Protein AF-A0A9X0WED9-F1 (afdb_monomer)

Radius of gyration: 16.11 Å; Cα contacts (8 Å, |Δi|>4): 206; chains: 1; bounding box: 39×39×36 Å

pLDDT: mean 79.07, std 16.94, range [33.12, 94.69]

Organism: NCBI:txid1064514

Mean predicted aligned error: 9.15 Å

Sequence (134 aa):
MIFSEAEAGPALADPNGDLLDGVPVVSPLAWNLSYRFPVHHISADFQPHAPDPEPTHLVVYRTRQERIAFLKINAVTQRLLVLLREQSHRSGRDLLNSIALELQHPRPAQLIEAGRSLLDDLRERQILLGTRRQ

InterPro domains:
  IPR054098 HvfC, C-terminal domain [PF22106] (27-123)

Nearest PDB structures (foldseek):
  1o7k-assembly1_C  TM=5.687E-01  e=4.831E+00  Homo sapiens
  3f4l-assembly3_D  TM=2.900E-01  e=1.216E+00  Escherichia coli K-12
  2czo-assembly1_A  TM=4.594E-01  e=4.550E+00  Saccharomyces cerevisiae
  7xbk-assembly1_H  TM=2.724E-01  e=4.550E+00  Homo sapiens

Secondary structure (DSSP, 8-state):
----TTS--GGGEETTS-TTTS-EEE-TT-EEEEESS-GGG-BTTB---S--SSPEEEEEEE-TTS-EEEEEE-HHHHHHHHHHHHTTTS-HHHHHHHHHHHTT-S-HHHHHHHHHHHHHHHHHTTSEEEEE--

Structure (mmCIF, N/CA/C/O backbone):
data_AF-A0A9X0WED9-F1
#
_entry.id   AF-A0A9X0WED9-F1
#
loop_
_atom_site.group_PDB
_atom_site.id
_atom_site.type_symbol
_atom_site.label_atom_id
_atom_site.label_alt_id
_atom_site.label_comp_id
_atom_site.label_asym_id
_atom_site.label_entity_id
_atom_site.label_seq_id
_atom_site.pdbx_PDB_ins_code
_atom_site.Cartn_x
_atom_site.Cartn_y
_atom_site.Cartn_z
_atom_site.occupancy
_atom_site.B_iso_or_equiv
_atom_site.auth_seq_id
_atom_site.auth_comp_id
_atom_site.auth_asym_id
_atom_site.auth_atom_id
_atom_site.pdbx_PDB_model_num
ATOM 1 N N . MET A 1 1 ? 18.327 -9.291 15.848 1.00 38.50 1 MET A N 1
ATOM 2 C CA . MET A 1 1 ? 17.526 -8.086 15.550 1.00 38.50 1 MET A CA 1
ATOM 3 C C . MET A 1 1 ? 16.323 -8.146 16.479 1.00 38.50 1 MET A C 1
ATOM 5 O O . MET A 1 1 ? 15.462 -8.986 16.273 1.00 38.50 1 MET A O 1
ATOM 9 N N . ILE A 1 2 ? 16.386 -7.429 17.605 1.00 33.12 2 ILE A N 1
ATOM 10 C CA . ILE A 1 2 ? 15.373 -7.464 18.673 1.00 33.12 2 ILE A CA 1
ATOM 11 C C . ILE A 1 2 ? 14.151 -6.687 18.164 1.00 33.12 2 ILE A C 1
ATOM 13 O O . ILE A 1 2 ? 14.291 -5.536 17.757 1.00 33.12 2 ILE A O 1
ATOM 17 N N . PHE A 1 3 ? 12.989 -7.336 18.127 1.00 42.00 3 PHE A N 1
ATOM 18 C CA . PHE A 1 3 ? 11.722 -6.727 17.730 1.00 42.00 3 PHE A CA 1
ATOM 19 C C . PHE A 1 3 ? 11.199 -5.888 18.899 1.00 42.00 3 PHE A C 1
ATOM 21 O O . PHE A 1 3 ? 10.729 -6.435 19.892 1.00 42.00 3 PHE A O 1
ATOM 28 N N . SER A 1 4 ? 11.307 -4.564 18.808 1.00 35.97 4 SER A N 1
ATOM 29 C CA . SER A 1 4 ? 10.592 -3.672 19.721 1.00 35.97 4 SER A CA 1
ATOM 30 C C . SER A 1 4 ? 9.120 -3.642 19.311 1.00 35.97 4 SER A C 1
ATOM 32 O O . SER A 1 4 ? 8.760 -3.069 18.289 1.00 35.97 4 SER A O 1
ATOM 34 N N . GLU A 1 5 ? 8.278 -4.276 20.121 1.00 43.12 5 GLU A N 1
ATOM 35 C CA . GLU A 1 5 ? 6.826 -4.473 19.963 1.00 43.12 5 GLU A CA 1
ATOM 36 C C . GLU A 1 5 ? 5.988 -3.177 20.111 1.00 43.12 5 GLU A C 1
ATOM 38 O O . GLU A 1 5 ? 4.770 -3.225 20.248 1.00 43.12 5 GLU A O 1
ATOM 43 N N . ALA A 1 6 ? 6.623 -2.000 20.099 1.00 43.16 6 ALA A N 1
ATOM 44 C CA . ALA A 1 6 ? 6.006 -0.737 20.515 1.00 43.16 6 ALA A CA 1
ATOM 45 C C . ALA A 1 6 ? 5.436 0.137 19.379 1.00 43.16 6 ALA A C 1
ATOM 47 O O . ALA A 1 6 ? 4.828 1.165 19.659 1.00 43.16 6 ALA A O 1
ATOM 48 N N . GLU A 1 7 ? 5.575 -0.238 18.108 1.00 50.97 7 GLU A N 1
ATOM 49 C CA . GLU A 1 7 ? 5.164 0.619 16.986 1.00 50.97 7 GLU A CA 1
ATOM 50 C C . GLU A 1 7 ? 3.979 -0.011 16.230 1.00 50.97 7 GLU A C 1
ATOM 52 O O . GLU A 1 7 ? 4.144 -0.914 15.414 1.00 50.97 7 GLU A O 1
ATOM 57 N N . ALA A 1 8 ? 2.769 0.470 16.542 1.00 53.66 8 ALA A N 1
ATOM 58 C CA . ALA A 1 8 ? 1.505 0.225 15.833 1.00 53.66 8 ALA A CA 1
ATOM 59 C C . ALA A 1 8 ? 1.077 -1.252 15.650 1.00 53.66 8 ALA A C 1
ATOM 61 O O . ALA A 1 8 ? 1.086 -1.812 14.554 1.00 53.66 8 ALA A O 1
ATOM 62 N N . GLY A 1 9 ? 0.604 -1.876 16.732 1.00 56.94 9 GLY A N 1
ATOM 63 C CA . GLY A 1 9 ? -0.124 -3.148 16.663 1.00 56.94 9 GLY A CA 1
ATOM 64 C C . GLY A 1 9 ? -1.594 -2.994 16.217 1.00 56.94 9 GLY A C 1
ATOM 65 O O . GLY A 1 9 ? -2.138 -1.886 16.243 1.00 56.94 9 GLY A O 1
ATOM 66 N N . PRO A 1 10 ? -2.290 -4.103 15.886 1.00 60.84 10 PRO A N 1
ATOM 67 C CA . PRO A 1 10 ? -3.704 -4.097 15.481 1.00 60.84 10 PRO A CA 1
ATOM 68 C C . PRO A 1 10 ? -4.652 -3.441 16.498 1.00 60.84 10 PRO A C 1
ATOM 70 O O . PRO A 1 10 ? -5.731 -2.990 16.134 1.00 60.84 10 PRO A O 1
ATOM 73 N N . ALA A 1 11 ? -4.246 -3.339 17.767 1.00 65.44 11 ALA A N 1
ATOM 74 C CA . ALA A 1 11 ? -5.012 -2.664 18.813 1.00 65.44 11 ALA A CA 1
ATOM 75 C C . ALA A 1 11 ? -5.154 -1.140 18.599 1.00 65.44 11 ALA A C 1
ATOM 77 O O . ALA A 1 11 ? -6.131 -0.549 19.063 1.00 65.44 11 ALA A O 1
ATOM 78 N N . LEU A 1 12 ? -4.215 -0.510 17.883 1.00 72.25 12 LEU A N 1
ATOM 79 C CA . LEU A 1 12 ? -4.171 0.943 17.657 1.00 72.25 12 LEU A CA 1
ATOM 80 C C . LEU A 1 12 ? -4.771 1.368 16.306 1.00 72.25 12 LEU A C 1
ATOM 82 O O . LEU A 1 12 ? -4.901 2.565 16.040 1.00 72.25 12 LEU A O 1
ATOM 86 N N . ALA A 1 13 ? -5.151 0.405 15.464 1.00 86.50 13 ALA A N 1
ATOM 87 C CA . ALA A 1 13 ? -5.770 0.654 14.170 1.00 86.50 13 ALA A CA 1
ATOM 88 C C . ALA A 1 13 ? -7.288 0.408 14.221 1.00 86.50 13 ALA A C 1
ATOM 90 O O . ALA A 1 13 ? -7.761 -0.581 14.780 1.00 86.50 13 ALA A O 1
ATOM 91 N N . ASP A 1 14 ? -8.059 1.311 13.623 1.00 91.38 14 ASP A N 1
ATOM 92 C CA . ASP A 1 14 ? -9.448 1.097 13.250 1.00 91.38 14 ASP A CA 1
ATOM 93 C C . ASP A 1 14 ? -9.498 0.415 11.874 1.00 91.38 14 ASP A C 1
ATOM 95 O O . ASP A 1 14 ? -9.225 1.074 10.865 1.00 91.38 14 ASP A O 1
ATOM 99 N N . PRO A 1 15 ? -9.854 -0.882 11.798 1.00 89.00 15 PRO A N 1
ATOM 100 C CA . PRO A 1 15 ? -9.887 -1.616 10.535 1.00 89.00 15 PRO A CA 1
ATOM 101 C C . PRO A 1 15 ? -10.915 -1.062 9.540 1.00 89.00 15 PRO A C 1
ATOM 103 O O . PRO A 1 15 ? -10.757 -1.250 8.330 1.00 89.00 15 PRO A O 1
ATOM 106 N N . ASN A 1 16 ? -11.940 -0.358 10.028 1.00 90.06 16 ASN A N 1
ATOM 107 C CA . ASN A 1 16 ? -13.025 0.183 9.211 1.00 90.06 16 ASN A CA 1
ATOM 108 C C . ASN A 1 16 ? -12.845 1.666 8.875 1.00 90.06 16 ASN A C 1
ATOM 110 O O . ASN A 1 16 ? -13.673 2.222 8.155 1.00 90.06 16 ASN A O 1
ATOM 114 N N . GLY A 1 17 ? -11.779 2.301 9.366 1.00 91.25 17 GLY A N 1
ATOM 115 C CA . GLY A 1 17 ? -11.515 3.704 9.088 1.00 91.25 17 GLY A CA 1
ATOM 116 C C . GLY A 1 17 ? -11.281 3.982 7.602 1.00 91.25 17 GLY A C 1
ATOM 117 O O . GLY A 1 17 ? -10.876 3.102 6.831 1.00 91.25 17 GLY A O 1
ATOM 118 N N . ASP A 1 18 ? -11.546 5.223 7.196 1.00 93.88 18 ASP A N 1
ATOM 119 C CA . ASP A 1 18 ? -11.344 5.668 5.819 1.00 93.88 18 ASP A CA 1
ATOM 120 C C . ASP A 1 18 ? -9.842 5.821 5.534 1.00 93.88 18 ASP A C 1
ATOM 122 O O . ASP A 1 18 ? -9.193 6.727 6.045 1.00 93.88 18 ASP A O 1
ATOM 126 N N . LEU A 1 19 ? -9.269 4.935 4.717 1.00 93.25 19 LEU A N 1
ATOM 127 C CA . LEU A 1 19 ? -7.836 4.946 4.400 1.00 93.25 19 LEU A CA 1
ATOM 128 C C . LEU A 1 19 ? -7.407 6.164 3.570 1.00 93.25 19 LEU A C 1
ATOM 130 O O . LEU A 1 19 ? -6.215 6.452 3.481 1.00 93.25 19 LEU A O 1
ATOM 134 N N . LEU A 1 20 ? -8.346 6.858 2.932 1.00 93.31 20 LEU A N 1
ATOM 135 C CA . LEU A 1 20 ? -8.048 8.047 2.153 1.00 93.31 20 LEU A CA 1
ATOM 136 C C . LEU A 1 20 ? -7.987 9.275 3.063 1.00 93.31 20 LEU A C 1
ATOM 138 O O . LEU A 1 20 ? -7.013 10.023 3.002 1.00 93.31 20 LEU A O 1
ATOM 142 N N . ASP A 1 21 ? -8.986 9.455 3.925 1.00 93.50 21 ASP A N 1
ATOM 143 C CA . ASP A 1 21 ? -9.115 10.664 4.754 1.00 93.50 21 ASP A CA 1
ATOM 144 C C . ASP A 1 21 ? -8.561 10.505 6.179 1.00 93.50 21 ASP A C 1
ATOM 146 O O . ASP A 1 21 ? -8.247 11.489 6.849 1.00 93.50 21 ASP A O 1
ATOM 150 N N . GLY A 1 22 ? -8.374 9.270 6.636 1.00 92.50 22 GLY A N 1
ATOM 151 C CA . GLY A 1 22 ? -7.673 8.926 7.867 1.00 92.50 22 GLY A CA 1
ATOM 152 C C . GLY A 1 22 ? -6.185 8.661 7.645 1.00 92.50 22 GLY A C 1
ATOM 153 O O . GLY A 1 22 ? -5.679 8.703 6.526 1.00 92.50 22 GLY A O 1
ATOM 154 N N . VAL A 1 23 ? -5.476 8.372 8.739 1.00 93.44 23 VAL A N 1
ATOM 155 C CA . VAL A 1 23 ? -4.032 8.081 8.753 1.00 93.44 23 VAL A CA 1
ATOM 156 C C . VAL A 1 23 ? -3.817 6.570 8.648 1.00 93.44 23 VAL A C 1
ATOM 158 O O . VAL A 1 23 ? -4.047 5.887 9.649 1.00 93.44 23 VAL A O 1
ATOM 161 N N . PRO A 1 24 ? -3.411 6.007 7.495 1.00 93.06 24 PRO A N 1
ATOM 162 C CA . PRO A 1 24 ? -3.341 4.559 7.335 1.00 93.06 24 PRO A CA 1
ATOM 163 C C . PRO A 1 24 ? -2.175 3.962 8.123 1.00 93.06 24 PRO A C 1
ATOM 165 O O . PRO A 1 24 ? -1.075 4.509 8.151 1.00 93.06 24 PRO A O 1
ATOM 168 N N . VAL A 1 25 ? -2.411 2.807 8.740 1.00 90.94 25 VAL A N 1
ATOM 169 C CA . VAL A 1 25 ? -1.423 2.091 9.553 1.00 90.94 25 VAL A CA 1
ATOM 170 C C . VAL A 1 25 ? -0.906 0.888 8.776 1.00 90.94 25 VAL A C 1
ATOM 172 O O . VAL A 1 25 ? -1.664 -0.029 8.450 1.00 90.94 25 VAL A O 1
ATOM 175 N N . VAL A 1 26 ? 0.397 0.882 8.488 1.00 90.31 26 VAL A N 1
ATOM 176 C CA . VAL A 1 26 ? 1.078 -0.263 7.870 1.00 90.31 26 VAL A CA 1
ATOM 177 C C . VAL A 1 26 ? 1.262 -1.358 8.910 1.00 90.31 26 VAL A C 1
ATOM 179 O O . VAL A 1 26 ? 1.678 -1.094 10.034 1.00 90.31 26 VAL A O 1
ATOM 182 N N . SER A 1 27 ? 0.969 -2.596 8.525 1.00 88.44 27 SER A N 1
ATOM 183 C CA . SER A 1 27 ? 1.198 -3.752 9.381 1.00 88.44 27 SER A CA 1
ATOM 184 C C . SER A 1 27 ? 2.688 -3.881 9.720 1.00 88.44 27 SER A C 1
ATOM 186 O O . SER A 1 27 ? 3.515 -3.878 8.805 1.00 88.44 27 SER A O 1
ATOM 188 N N . PRO A 1 28 ? 3.065 -4.082 10.996 1.00 83.94 28 PRO A N 1
ATOM 189 C CA . PRO A 1 28 ? 4.459 -4.340 11.367 1.00 83.94 28 PRO A CA 1
ATOM 190 C C . PRO A 1 28 ? 4.983 -5.659 10.770 1.00 83.94 28 PRO A C 1
ATOM 192 O O . PRO A 1 28 ? 6.190 -5.884 10.705 1.00 83.94 28 PRO A O 1
ATOM 195 N N . LEU A 1 29 ? 4.073 -6.521 10.298 1.00 82.81 29 LEU A N 1
ATOM 196 C CA . LEU A 1 29 ? 4.365 -7.778 9.610 1.00 82.81 29 LEU A CA 1
ATOM 197 C C . LEU A 1 29 ? 4.443 -7.628 8.081 1.00 82.81 29 LEU A C 1
ATOM 199 O O . LEU A 1 29 ? 4.559 -8.637 7.385 1.00 82.81 29 LEU A O 1
ATOM 203 N N . ALA A 1 30 ? 4.335 -6.407 7.549 1.00 84.75 30 ALA A N 1
ATOM 204 C CA . ALA A 1 30 ? 4.512 -6.115 6.133 1.00 84.75 30 ALA A CA 1
ATOM 205 C C . ALA A 1 30 ? 5.898 -5.502 5.883 1.00 84.75 30 ALA A C 1
ATOM 207 O O . ALA A 1 30 ? 6.190 -4.365 6.257 1.00 84.75 30 ALA A O 1
ATOM 208 N N . TRP A 1 31 ? 6.757 -6.254 5.202 1.00 81.88 31 TRP A N 1
ATOM 209 C CA . TRP A 1 31 ? 8.099 -5.831 4.826 1.00 81.88 31 TRP A CA 1
ATOM 210 C C . TRP A 1 31 ? 8.132 -5.399 3.363 1.00 81.88 31 TRP A C 1
ATOM 212 O O . TRP A 1 31 ? 7.917 -6.198 2.453 1.00 81.88 31 TRP A O 1
ATOM 222 N N . ASN A 1 32 ? 8.424 -4.118 3.144 1.00 81.69 32 ASN A N 1
ATOM 223 C CA . ASN A 1 32 ? 8.675 -3.558 1.821 1.00 81.69 32 ASN A CA 1
ATOM 224 C C . ASN A 1 32 ? 10.131 -3.840 1.422 1.00 81.69 32 ASN A C 1
ATOM 226 O O . ASN A 1 32 ? 11.059 -3.332 2.053 1.00 81.69 32 ASN A O 1
ATOM 230 N N . LEU A 1 33 ? 10.317 -4.658 0.391 1.00 75.19 33 LEU A N 1
ATOM 231 C CA . LEU A 1 33 ? 11.609 -5.070 -0.138 1.00 75.19 33 LEU A CA 1
ATOM 232 C C . LEU A 1 33 ? 11.768 -4.518 -1.554 1.00 75.19 33 LEU A C 1
ATOM 234 O O . LEU A 1 33 ? 10.906 -4.678 -2.415 1.00 75.19 33 LEU A O 1
ATOM 238 N N . SER A 1 34 ? 12.891 -3.859 -1.813 1.00 68.62 34 SER A N 1
ATOM 239 C CA . SER A 1 34 ? 13.229 -3.347 -3.140 1.00 68.62 34 SER A CA 1
ATOM 240 C C . SER A 1 34 ? 14.563 -3.936 -3.560 1.00 68.62 34 SER A C 1
ATOM 242 O O . SER A 1 34 ? 15.591 -3.648 -2.950 1.00 68.62 34 SER A O 1
ATOM 244 N N . TYR A 1 35 ? 14.538 -4.773 -4.593 1.00 60.94 35 TYR A N 1
ATOM 245 C CA . TYR A 1 35 ? 15.716 -5.449 -5.114 1.00 60.94 35 TYR A CA 1
ATOM 246 C C . TYR A 1 35 ? 16.062 -4.893 -6.492 1.00 60.94 35 TYR A C 1
ATOM 248 O O . TYR A 1 35 ? 15.223 -4.860 -7.386 1.00 60.94 35 TYR A O 1
ATOM 256 N N . ARG A 1 36 ? 17.317 -4.479 -6.678 1.00 53.28 36 ARG A N 1
ATOM 257 C CA . ARG A 1 36 ? 17.883 -4.142 -8.000 1.00 53.28 36 ARG A CA 1
ATOM 258 C C . ARG A 1 36 ? 18.520 -5.341 -8.707 1.00 53.28 36 ARG A C 1
ATOM 260 O O . ARG A 1 36 ? 18.995 -5.217 -9.826 1.00 53.28 36 ARG A O 1
ATOM 267 N N . PHE A 1 37 ? 18.540 -6.490 -8.042 1.00 48.09 37 PHE A N 1
ATOM 268 C CA . PHE A 1 37 ? 18.985 -7.759 -8.600 1.00 48.09 37 PHE A CA 1
ATOM 269 C C . PHE A 1 37 ? 17.767 -8.677 -8.725 1.00 48.09 37 PHE A C 1
ATOM 271 O O . PHE A 1 37 ? 16.931 -8.663 -7.812 1.00 48.09 37 PHE A O 1
ATOM 278 N N . PRO A 1 38 ? 17.643 -9.482 -9.793 1.00 50.88 38 PRO A N 1
ATOM 279 C CA . PRO A 1 38 ? 16.540 -10.421 -9.965 1.00 50.88 38 PRO A CA 1
ATOM 280 C C . PRO A 1 38 ? 16.694 -11.608 -9.003 1.00 50.88 38 PRO A C 1
ATOM 282 O O . PRO A 1 38 ? 16.931 -12.745 -9.396 1.00 50.88 38 PRO A O 1
ATOM 285 N N . VAL A 1 39 ? 16.548 -11.355 -7.699 1.00 49.91 39 VAL A N 1
ATOM 286 C CA . VAL A 1 39 ? 16.679 -12.365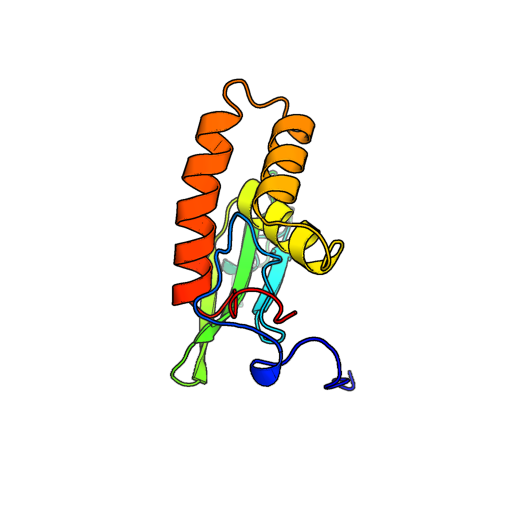 -6.637 1.00 49.91 39 VAL A CA 1
ATOM 287 C C . VAL A 1 39 ? 15.631 -13.477 -6.750 1.00 49.91 39 VAL A C 1
ATOM 289 O O . VAL A 1 39 ? 15.839 -14.573 -6.247 1.00 49.91 39 VAL A O 1
ATOM 292 N N . HIS A 1 40 ? 14.537 -13.218 -7.474 1.00 49.97 40 HIS A N 1
ATOM 293 C CA . HIS A 1 40 ? 13.499 -14.189 -7.827 1.00 49.97 40 HIS A CA 1
ATOM 294 C C . HIS A 1 40 ? 13.946 -15.212 -8.890 1.00 49.97 40 HIS A C 1
ATOM 296 O O . HIS A 1 40 ? 13.222 -16.171 -9.137 1.00 49.97 40 HIS A O 1
ATOM 302 N N . HIS A 1 41 ? 15.135 -15.037 -9.479 1.00 46.91 41 HIS A N 1
ATOM 303 C CA . HIS A 1 41 ? 15.785 -15.994 -10.379 1.00 46.91 41 HIS A CA 1
ATOM 304 C C . HIS A 1 41 ? 16.991 -16.702 -9.745 1.00 46.91 41 HIS A C 1
ATOM 306 O O . HIS A 1 41 ? 17.617 -17.519 -10.416 1.00 46.91 41 HIS A O 1
ATOM 312 N N . ILE A 1 42 ? 17.337 -16.423 -8.480 1.00 46.06 42 ILE A N 1
ATOM 313 C CA . ILE A 1 42 ? 18.496 -17.065 -7.849 1.00 46.06 42 ILE A CA 1
ATOM 314 C C . ILE A 1 42 ? 18.163 -18.530 -7.554 1.00 46.06 42 ILE A C 1
ATOM 316 O O . ILE A 1 42 ? 17.397 -18.852 -6.648 1.00 46.06 42 ILE A O 1
ATOM 320 N N . SER A 1 43 ? 18.773 -19.414 -8.335 1.00 48.03 43 SER A N 1
ATOM 321 C CA . SER A 1 43 ? 18.851 -20.857 -8.108 1.00 48.03 43 SER A CA 1
ATOM 322 C C . SER A 1 43 ? 20.328 -21.259 -8.078 1.00 48.03 43 SER A C 1
ATOM 324 O O . SER A 1 43 ? 21.190 -20.446 -8.420 1.00 48.03 43 SER A O 1
ATOM 326 N N . ALA A 1 44 ? 20.645 -22.495 -7.681 1.00 52.62 44 ALA A N 1
ATOM 327 C CA . ALA A 1 44 ? 22.028 -22.986 -7.712 1.00 52.62 44 ALA A CA 1
ATOM 328 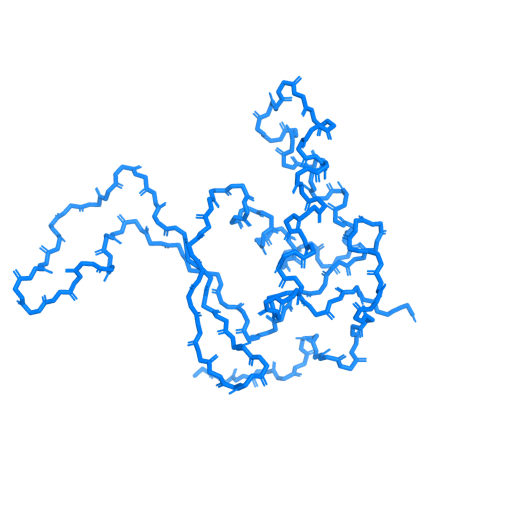C C . ALA A 1 44 ? 22.683 -22.829 -9.105 1.00 52.62 44 ALA A C 1
ATOM 330 O O . ALA A 1 44 ? 23.891 -22.627 -9.186 1.00 52.62 44 ALA A O 1
ATOM 331 N N . ASP A 1 45 ? 21.870 -22.820 -10.168 1.00 50.44 45 ASP A N 1
ATOM 332 C CA . ASP A 1 45 ? 22.296 -22.707 -11.564 1.00 50.44 45 ASP A CA 1
ATOM 333 C C . ASP A 1 45 ? 22.208 -21.280 -12.145 1.00 50.44 45 ASP A C 1
ATOM 335 O O . ASP A 1 45 ? 22.573 -21.070 -13.302 1.00 50.44 45 ASP A O 1
ATOM 339 N N . PHE A 1 46 ? 21.734 -20.276 -11.389 1.00 45.09 46 PHE A N 1
ATOM 340 C CA . PHE A 1 46 ? 21.578 -18.912 -11.913 1.00 45.09 46 PHE A CA 1
ATOM 341 C C . PHE A 1 46 ? 21.936 -17.834 -10.887 1.00 45.09 46 PHE A C 1
ATOM 343 O O . PHE A 1 46 ? 21.155 -17.491 -9.999 1.00 45.09 46 PHE A O 1
ATOM 350 N N . GLN A 1 47 ? 23.132 -17.262 -11.049 1.00 48.25 47 GLN A N 1
ATOM 351 C CA . GLN A 1 47 ? 23.594 -16.084 -10.319 1.00 48.25 47 GLN A CA 1
ATOM 352 C C . GLN A 1 47 ? 23.617 -14.882 -11.277 1.00 48.25 47 GLN A C 1
ATOM 354 O O . GLN A 1 47 ? 24.415 -14.866 -12.221 1.00 48.25 47 GLN A O 1
ATOM 359 N N . PRO A 1 48 ? 22.737 -13.883 -11.091 1.00 48.84 48 PRO A N 1
ATOM 360 C CA . PRO A 1 48 ? 22.729 -12.698 -11.938 1.00 48.84 48 PRO A CA 1
ATOM 361 C C . PRO A 1 48 ? 23.995 -11.863 -11.697 1.00 48.84 48 PRO A C 1
ATOM 363 O O . PRO A 1 48 ? 24.266 -11.436 -10.578 1.00 48.84 48 PRO A O 1
ATOM 366 N N . HIS A 1 49 ? 24.760 -11.619 -12.764 1.00 53.19 49 HIS A N 1
ATOM 367 C CA . HIS A 1 49 ? 26.027 -10.873 -12.731 1.00 53.19 49 HIS A CA 1
ATOM 368 C C . HIS A 1 49 ? 25.862 -9.360 -12.982 1.00 53.19 49 HIS A C 1
ATOM 370 O O . HIS A 1 49 ? 26.838 -8.617 -12.897 1.00 53.19 49 HIS A O 1
ATOM 376 N N . ALA A 1 50 ? 24.645 -8.884 -13.274 1.00 51.19 50 ALA A N 1
ATOM 377 C CA . ALA A 1 50 ? 24.343 -7.471 -13.496 1.00 51.19 50 ALA A CA 1
ATOM 378 C C . ALA A 1 50 ? 22.981 -7.089 -12.879 1.00 51.19 50 ALA A C 1
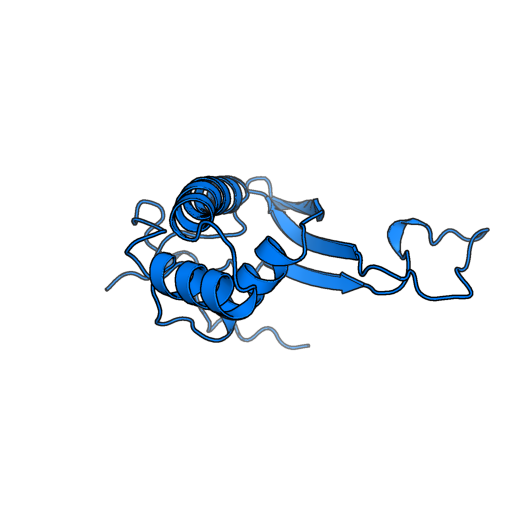ATOM 380 O O . ALA A 1 50 ? 22.075 -7.927 -12.855 1.00 51.19 50 ALA A O 1
ATOM 381 N N . PRO A 1 51 ? 22.829 -5.858 -12.355 1.00 53.31 51 PRO A N 1
ATOM 382 C CA . PRO A 1 51 ? 21.546 -5.349 -11.879 1.00 53.31 51 PRO A CA 1
ATOM 383 C C . PRO A 1 51 ? 20.587 -5.114 -13.053 1.00 53.31 51 PRO A C 1
ATOM 385 O O . PRO A 1 51 ? 21.012 -4.664 -14.119 1.00 53.31 51 PRO A O 1
ATOM 388 N N . ASP A 1 52 ? 19.295 -5.371 -12.845 1.00 58.56 52 ASP A N 1
ATOM 389 C CA . ASP A 1 52 ? 18.274 -5.003 -13.828 1.00 58.56 52 ASP A CA 1
ATOM 390 C C . ASP A 1 52 ? 18.124 -3.472 -13.887 1.00 58.56 52 ASP A C 1
ATOM 392 O O . ASP A 1 52 ? 18.284 -2.792 -12.863 1.00 58.56 52 ASP A O 1
ATOM 396 N N . PRO A 1 53 ? 17.796 -2.905 -15.064 1.00 57.94 53 PRO A N 1
ATOM 397 C CA . PRO A 1 53 ? 17.599 -1.465 -15.212 1.00 57.94 53 PRO A CA 1
ATOM 398 C C . PRO A 1 53 ? 16.419 -0.944 -14.379 1.00 57.94 53 PRO A C 1
ATOM 400 O O . PRO A 1 53 ? 16.455 0.201 -13.930 1.00 57.94 53 PRO A O 1
ATOM 403 N N . GLU A 1 54 ? 15.408 -1.780 -14.114 1.00 61.34 54 GLU A N 1
ATOM 404 C CA . GLU A 1 54 ? 14.270 -1.438 -13.259 1.00 61.34 54 GLU A CA 1
ATOM 405 C C . GLU A 1 54 ? 14.252 -2.289 -11.975 1.00 61.34 54 GLU A C 1
ATOM 407 O O . GLU A 1 54 ? 14.305 -3.520 -12.041 1.00 61.34 54 GLU A O 1
ATOM 412 N N . PRO A 1 55 ? 14.156 -1.668 -10.783 1.00 68.38 55 PRO A N 1
ATOM 413 C CA . PRO A 1 55 ? 14.078 -2.403 -9.527 1.00 68.38 55 PRO A CA 1
ATOM 414 C C . PRO A 1 55 ? 12.792 -3.232 -9.438 1.00 68.38 55 PRO A C 1
ATOM 416 O O . PRO A 1 55 ? 11.690 -2.758 -9.711 1.00 68.38 55 PRO A O 1
ATOM 419 N N . THR A 1 56 ? 12.917 -4.467 -8.957 1.00 76.00 56 THR A N 1
ATOM 420 C CA . THR A 1 56 ? 11.764 -5.277 -8.565 1.00 76.00 56 THR A CA 1
ATOM 421 C C . THR A 1 56 ? 11.349 -4.911 -7.144 1.00 76.00 56 THR A C 1
ATOM 423 O O . THR A 1 56 ? 12.127 -5.055 -6.196 1.00 76.00 56 THR A O 1
ATOM 426 N N . HIS A 1 57 ? 10.103 -4.472 -6.984 1.00 83.75 57 HIS A N 1
ATOM 427 C CA . HIS A 1 57 ? 9.521 -4.148 -5.686 1.00 83.75 57 HIS A CA 1
ATOM 428 C C . HIS A 1 57 ? 8.574 -5.261 -5.228 1.00 83.75 57 HIS A C 1
ATOM 430 O O . HIS A 1 57 ? 7.674 -5.682 -5.960 1.00 83.75 57 HIS A O 1
ATOM 436 N N . LEU A 1 58 ? 8.789 -5.743 -4.006 1.00 85.25 58 LEU A N 1
ATOM 437 C CA . LEU A 1 58 ? 8.036 -6.827 -3.388 1.00 85.25 58 LEU A CA 1
ATOM 438 C C . LEU A 1 58 ? 7.594 -6.412 -1.988 1.00 85.25 58 LEU A C 1
ATOM 440 O O . LEU A 1 58 ? 8.368 -5.846 -1.222 1.00 85.25 58 LEU A O 1
ATOM 444 N N . VAL A 1 59 ? 6.367 -6.761 -1.625 1.00 87.62 59 VAL A N 1
ATOM 445 C CA . VAL A 1 59 ? 5.902 -6.722 -0.239 1.00 87.62 59 VAL A CA 1
ATOM 446 C C . VAL A 1 59 ? 5.803 -8.149 0.255 1.00 87.62 59 VAL A C 1
ATOM 448 O O . VAL A 1 59 ? 5.062 -8.954 -0.311 1.00 87.62 59 VAL A O 1
ATOM 451 N N . VAL A 1 60 ? 6.547 -8.460 1.309 1.00 88.44 60 VAL A N 1
ATOM 452 C CA . VAL A 1 60 ? 6.392 -9.707 2.055 1.00 88.44 60 VAL A CA 1
ATOM 453 C C . VAL A 1 60 ? 5.461 -9.421 3.210 1.00 88.44 60 VAL A C 1
ATOM 455 O O . VAL A 1 60 ? 5.717 -8.507 3.987 1.00 88.44 60 VAL A O 1
ATOM 458 N N . TYR A 1 61 ? 4.373 -10.166 3.317 1.00 89.19 61 TYR A N 1
ATOM 459 C CA . TYR A 1 61 ? 3.373 -9.924 4.347 1.00 89.19 61 TYR A CA 1
ATOM 460 C C . TYR A 1 61 ? 2.829 -11.231 4.904 1.00 89.19 61 TYR A C 1
ATOM 462 O O . TYR A 1 61 ? 2.863 -12.278 4.249 1.00 89.19 61 TYR A O 1
ATOM 470 N N . ARG A 1 62 ? 2.323 -11.170 6.135 1.00 85.94 62 ARG A N 1
ATOM 471 C CA . ARG A 1 62 ? 1.628 -12.294 6.756 1.00 85.94 62 ARG A CA 1
ATOM 472 C C . ARG A 1 62 ? 0.133 -12.187 6.479 1.00 85.94 62 ARG A C 1
ATOM 474 O O . ARG A 1 62 ? -0.497 -11.176 6.772 1.00 85.94 62 ARG A O 1
ATOM 481 N N . THR A 1 63 ? -0.425 -13.242 5.901 1.00 86.00 63 THR A N 1
ATOM 482 C CA . THR A 1 63 ? -1.866 -13.373 5.651 1.00 86.00 63 THR A CA 1
ATOM 483 C C . THR A 1 63 ? -2.635 -13.616 6.954 1.00 86.00 63 THR A C 1
ATOM 485 O O . THR A 1 63 ? -2.043 -13.972 7.976 1.00 86.00 63 THR A O 1
ATOM 488 N N . ARG A 1 64 ? -3.973 -13.509 6.912 1.00 82.00 64 ARG A N 1
ATOM 489 C CA . ARG A 1 64 ? -4.841 -13.842 8.061 1.00 82.00 64 ARG A CA 1
ATOM 490 C C . ARG A 1 64 ? -4.696 -15.297 8.521 1.00 82.00 64 ARG A C 1
ATOM 492 O O . ARG A 1 64 ? -4.895 -15.583 9.690 1.00 82.00 64 ARG A O 1
ATOM 499 N N . GLN A 1 65 ? -4.326 -16.206 7.620 1.00 86.44 65 GLN A N 1
ATOM 500 C CA . GLN A 1 65 ? -4.072 -17.622 7.911 1.00 86.44 65 GLN A CA 1
ATOM 501 C C . GLN A 1 65 ? -2.631 -17.878 8.369 1.00 86.44 65 GLN A C 1
ATOM 503 O O . GLN A 1 65 ? -2.131 -18.992 8.233 1.00 86.44 65 GLN A O 1
ATOM 508 N N . GLU A 1 66 ? -1.935 -16.841 8.837 1.00 81.19 66 GLU A N 1
ATOM 509 C CA . GLU A 1 66 ? -0.568 -16.909 9.344 1.00 81.19 66 GLU A CA 1
ATOM 510 C C . GLU A 1 66 ? 0.507 -17.322 8.328 1.00 81.19 66 GLU A C 1
ATOM 512 O O . GLU A 1 66 ? 1.667 -17.503 8.701 1.00 81.19 66 GLU A O 1
ATOM 517 N N . ARG A 1 67 ? 0.165 -17.402 7.038 1.00 85.81 67 ARG A N 1
ATOM 518 C CA . ARG A 1 67 ? 1.100 -17.759 5.962 1.00 85.81 67 ARG A CA 1
ATOM 519 C C . ARG A 1 67 ? 1.836 -16.535 5.441 1.00 85.81 67 ARG A C 1
ATOM 521 O O . ARG A 1 67 ? 1.227 -15.474 5.300 1.00 85.81 67 ARG A O 1
ATOM 528 N N . ILE A 1 68 ? 3.109 -16.711 5.101 1.00 87.25 68 ILE A N 1
ATOM 529 C CA . ILE A 1 68 ? 3.913 -15.701 4.406 1.00 87.25 68 ILE A CA 1
ATOM 530 C C . ILE A 1 68 ? 3.495 -15.662 2.932 1.00 87.25 68 ILE A C 1
ATOM 532 O O . ILE A 1 68 ? 3.429 -16.703 2.279 1.00 87.25 68 ILE A O 1
ATOM 536 N N . ALA A 1 69 ? 3.217 -14.467 2.419 1.00 86.88 69 ALA A N 1
ATOM 537 C CA . ALA A 1 69 ? 2.881 -14.214 1.025 1.00 86.88 69 ALA A CA 1
ATOM 538 C C . ALA A 1 69 ? 3.734 -13.076 0.450 1.00 86.88 69 ALA A C 1
ATOM 540 O O . ALA A 1 69 ? 4.259 -12.234 1.180 1.00 86.88 69 ALA A O 1
ATOM 541 N N . PHE A 1 70 ? 3.850 -13.062 -0.878 1.00 87.00 70 PHE A N 1
ATOM 542 C CA . PHE A 1 70 ? 4.636 -12.093 -1.633 1.00 87.00 70 PHE A CA 1
ATOM 543 C C . PHE A 1 70 ? 3.718 -11.361 -2.612 1.00 87.00 70 PHE A C 1
ATOM 545 O O . PHE A 1 70 ? 2.978 -11.995 -3.363 1.00 87.00 70 PHE A O 1
ATOM 552 N N . LEU A 1 71 ? 3.777 -10.031 -2.622 1.00 87.94 71 LEU A N 1
ATOM 553 C CA . LEU A 1 71 ? 3.067 -9.186 -3.578 1.00 87.94 71 LEU A CA 1
ATOM 554 C C . LEU A 1 71 ? 4.081 -8.375 -4.381 1.00 87.94 71 LEU A C 1
ATOM 556 O O . LEU A 1 71 ? 4.787 -7.542 -3.815 1.00 87.94 71 LEU A O 1
ATOM 560 N N . LYS A 1 72 ? 4.140 -8.591 -5.698 1.00 86.31 72 LYS A N 1
ATOM 561 C CA . LYS A 1 72 ? 4.876 -7.700 -6.603 1.00 86.31 72 LYS A CA 1
ATOM 562 C C . LYS A 1 72 ? 4.099 -6.400 -6.758 1.00 86.31 72 LYS A C 1
ATOM 564 O O . LYS A 1 72 ? 2.909 -6.427 -7.059 1.00 86.31 72 LYS A O 1
ATOM 569 N N . ILE A 1 73 ? 4.780 -5.282 -6.548 1.00 86.88 73 ILE A N 1
ATOM 570 C CA . ILE A 1 73 ? 4.198 -3.941 -6.607 1.00 86.88 73 ILE A CA 1
ATOM 571 C C . ILE A 1 73 ? 4.966 -3.069 -7.603 1.00 86.88 73 ILE A C 1
ATOM 573 O O . ILE A 1 73 ? 6.103 -3.376 -7.963 1.00 86.88 73 ILE A O 1
ATOM 577 N N . ASN A 1 74 ? 4.343 -1.988 -8.067 1.00 85.62 74 ASN A N 1
ATOM 578 C CA . ASN A 1 74 ? 5.012 -1.001 -8.913 1.00 85.62 74 ASN A CA 1
ATOM 579 C C . ASN A 1 74 ? 5.735 0.064 -8.059 1.00 85.62 74 ASN A C 1
ATOM 581 O O . ASN A 1 74 ? 5.609 0.094 -6.831 1.00 85.62 74 ASN A O 1
ATOM 585 N N . ALA A 1 75 ? 6.474 0.961 -8.716 1.00 83.00 75 ALA A N 1
ATOM 586 C CA . ALA A 1 75 ? 7.215 2.034 -8.050 1.00 83.00 75 ALA A CA 1
ATOM 587 C C . ALA A 1 75 ? 6.309 3.012 -7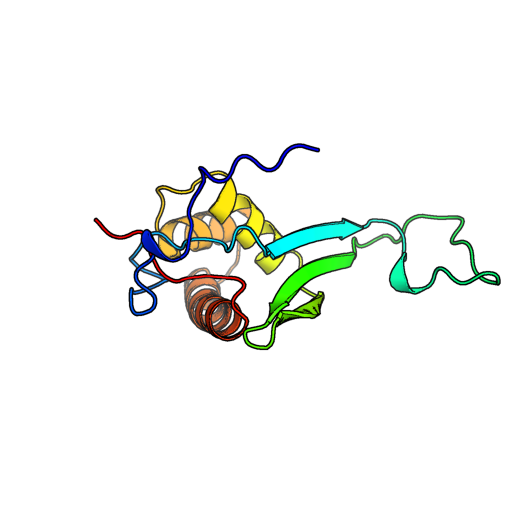.272 1.00 83.00 75 ALA A C 1
ATOM 589 O O . ALA A 1 75 ? 6.692 3.496 -6.210 1.00 83.00 75 ALA A O 1
ATOM 590 N N . VAL A 1 76 ? 5.086 3.265 -7.750 1.00 86.81 76 VAL A N 1
ATOM 591 C CA . VAL A 1 76 ? 4.119 4.167 -7.097 1.00 86.81 76 VAL A CA 1
ATOM 592 C C . VAL A 1 76 ? 3.628 3.577 -5.776 1.00 86.81 76 VAL A C 1
ATOM 594 O O . VAL A 1 76 ? 3.685 4.236 -4.740 1.00 86.81 76 VAL A O 1
ATOM 597 N N . THR A 1 77 ? 3.199 2.313 -5.781 1.00 89.69 77 THR A N 1
ATOM 598 C CA . THR A 1 77 ? 2.804 1.579 -4.574 1.00 89.69 77 THR A CA 1
ATOM 599 C C . THR A 1 77 ? 3.974 1.465 -3.601 1.00 89.69 77 THR A C 1
ATOM 601 O O . THR A 1 77 ? 3.783 1.591 -2.392 1.00 89.69 77 THR A O 1
ATOM 604 N N . GLN A 1 78 ? 5.195 1.265 -4.107 1.00 88.62 78 GLN A N 1
ATOM 605 C CA . GLN A 1 78 ? 6.382 1.207 -3.260 1.00 88.62 78 GLN A CA 1
ATOM 606 C C . GLN A 1 78 ? 6.623 2.544 -2.561 1.00 88.62 78 GLN A C 1
ATOM 608 O O . GLN A 1 78 ? 6.820 2.556 -1.343 1.00 88.62 78 GLN A O 1
ATOM 613 N N . ARG A 1 79 ? 6.540 3.653 -3.304 1.00 88.56 79 ARG A N 1
ATOM 614 C CA . ARG A 1 79 ? 6.702 5.003 -2.762 1.00 88.56 79 ARG A CA 1
ATOM 615 C C . ARG A 1 79 ? 5.633 5.3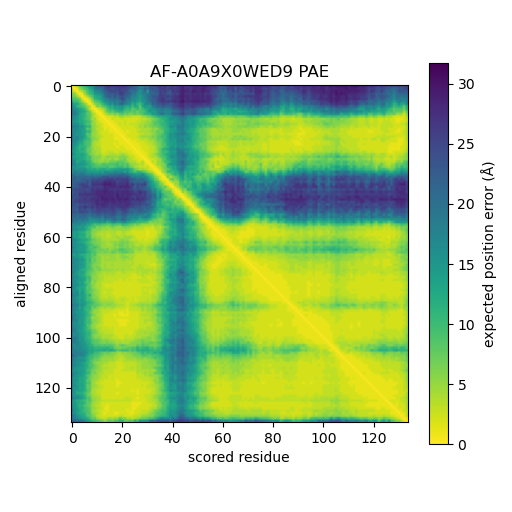13 -1.720 1.00 88.56 79 ARG A C 1
ATOM 617 O O . ARG A 1 79 ? 5.964 5.830 -0.657 1.00 88.56 79 ARG A O 1
ATOM 624 N N . LEU A 1 80 ? 4.383 4.929 -1.979 1.00 91.38 80 LEU A N 1
ATOM 625 C CA . LEU A 1 80 ? 3.281 5.073 -1.027 1.00 91.38 80 LEU A CA 1
ATOM 626 C C . LEU A 1 80 ? 3.559 4.336 0.288 1.00 91.38 80 LEU A C 1
ATOM 628 O O . LEU A 1 80 ? 3.413 4.924 1.354 1.00 91.38 80 LEU A O 1
ATOM 632 N N . LEU A 1 81 ? 4.013 3.081 0.230 1.00 90.31 81 LEU A N 1
ATOM 633 C CA . LEU A 1 81 ? 4.335 2.302 1.431 1.00 90.31 81 LEU A CA 1
ATOM 634 C C . LEU A 1 81 ? 5.514 2.883 2.220 1.00 90.31 81 LEU A C 1
ATOM 636 O O . LEU A 1 81 ? 5.531 2.782 3.445 1.00 90.31 81 LEU A O 1
ATOM 640 N N . VAL A 1 82 ? 6.497 3.482 1.542 1.00 88.50 82 VAL A N 1
ATOM 641 C CA . VAL A 1 82 ? 7.588 4.216 2.204 1.00 88.50 82 VAL A CA 1
ATOM 642 C C . VAL A 1 82 ? 7.034 5.442 2.929 1.00 88.50 82 VAL A C 1
ATOM 644 O O . VAL A 1 82 ? 7.249 5.586 4.131 1.00 88.50 82 VAL A O 1
ATOM 647 N N . LEU A 1 83 ? 6.251 6.272 2.235 1.00 89.19 83 LEU A N 1
ATOM 648 C CA . LEU A 1 83 ? 5.672 7.486 2.808 1.00 89.19 83 LEU A CA 1
ATOM 649 C C . LEU A 1 83 ? 4.735 7.197 3.984 1.00 89.19 83 LEU A C 1
ATOM 651 O O . LEU A 1 83 ? 4.770 7.919 4.972 1.00 89.19 83 LEU A O 1
ATOM 655 N N . LEU A 1 84 ? 3.945 6.125 3.920 1.00 89.81 84 LEU A N 1
ATOM 656 C CA . LEU A 1 84 ? 3.074 5.704 5.020 1.00 89.81 84 LEU A CA 1
ATOM 657 C C . LEU A 1 84 ? 3.850 5.361 6.299 1.00 89.81 84 LEU A C 1
ATOM 659 O O . LEU A 1 84 ? 3.352 5.583 7.400 1.00 89.81 84 LEU A O 1
ATOM 663 N N . ARG A 1 85 ? 5.073 4.835 6.166 1.00 86.00 85 ARG A N 1
ATOM 664 C CA . ARG A 1 85 ? 5.942 4.526 7.311 1.00 86.00 85 ARG A CA 1
ATOM 665 C C . ARG A 1 85 ? 6.679 5.757 7.826 1.00 86.00 85 ARG A C 1
ATOM 667 O O . ARG A 1 85 ? 6.792 5.926 9.033 1.00 86.00 85 ARG A O 1
ATOM 674 N N . GLU A 1 86 ? 7.182 6.600 6.929 1.00 86.62 86 GLU A N 1
ATOM 675 C CA . GLU A 1 86 ? 7.943 7.806 7.288 1.00 86.62 86 GLU A CA 1
ATOM 676 C C . GLU A 1 86 ? 7.046 8.934 7.820 1.00 86.62 86 GLU A C 1
ATOM 678 O O . GLU A 1 86 ? 7.452 9.708 8.683 1.00 86.62 86 GLU A O 1
ATOM 683 N N . GLN A 1 87 ? 5.819 9.035 7.308 1.00 87.88 87 GLN A N 1
ATOM 684 C CA . GLN A 1 87 ? 4.875 10.120 7.576 1.00 87.88 87 GLN A CA 1
ATOM 685 C C . GLN A 1 87 ? 3.589 9.563 8.198 1.00 87.88 87 GLN A C 1
ATOM 687 O O . GLN A 1 87 ? 2.481 9.863 7.755 1.00 87.88 87 GLN A O 1
ATOM 692 N N . SER A 1 88 ? 3.747 8.788 9.275 1.00 82.62 88 SER A N 1
ATOM 693 C CA . SER A 1 88 ? 2.695 8.061 10.016 1.00 82.62 88 SER A CA 1
ATOM 694 C C . SER A 1 88 ? 1.634 8.936 10.711 1.00 82.62 88 SER A C 1
ATOM 696 O O . SER A 1 88 ? 0.874 8.461 11.553 1.00 82.62 88 SER A O 1
ATOM 698 N N . HIS A 1 89 ? 1.579 10.225 10.378 1.00 88.44 89 HIS A N 1
ATOM 699 C CA . HIS A 1 89 ? 0.619 11.214 10.866 1.00 88.44 89 HIS A CA 1
ATOM 700 C C . HIS A 1 89 ? -0.218 11.842 9.740 1.00 88.44 89 HIS A C 1
ATOM 702 O O . HIS A 1 89 ? -1.136 12.604 10.035 1.00 88.44 89 HIS A O 1
ATOM 708 N N . ARG A 1 90 ? 0.096 11.565 8.467 1.00 91.94 90 ARG A N 1
ATOM 709 C CA . ARG A 1 90 ? -0.596 12.145 7.308 1.00 91.94 90 ARG A CA 1
ATOM 710 C C . ARG A 1 90 ? -1.690 11.226 6.784 1.00 91.94 90 ARG A C 1
ATOM 712 O O . ARG A 1 90 ? -1.612 10.008 6.934 1.00 91.94 90 ARG A O 1
ATOM 719 N N . SER A 1 91 ? -2.697 11.823 6.148 1.00 94.50 91 SER A N 1
ATOM 720 C CA . SER A 1 91 ? -3.778 11.064 5.521 1.00 94.50 91 SER A CA 1
ATOM 721 C C . SER A 1 91 ? -3.315 10.346 4.250 1.00 94.50 91 SER A C 1
ATOM 723 O O . SER A 1 91 ? -2.355 10.772 3.600 1.00 94.50 91 SER A O 1
ATOM 725 N N . GLY A 1 92 ? -4.010 9.279 3.844 1.00 92.44 92 GLY A N 1
ATOM 726 C CA . GLY A 1 92 ? -3.719 8.603 2.573 1.00 92.44 92 GLY A CA 1
ATOM 727 C C . GLY A 1 92 ? -3.798 9.556 1.374 1.00 92.44 92 GLY A C 1
ATOM 728 O O . GLY A 1 92 ? -2.943 9.524 0.487 1.00 92.44 92 GLY A O 1
ATOM 729 N N . ARG A 1 93 ? -4.769 10.475 1.390 1.00 94.69 93 ARG A N 1
ATOM 730 C CA . ARG A 1 93 ? -4.958 11.530 0.387 1.00 94.69 93 ARG A CA 1
ATOM 731 C C . ARG A 1 93 ? -3.753 12.457 0.302 1.00 94.69 93 ARG A C 1
ATOM 733 O O . ARG A 1 93 ? -3.277 12.744 -0.794 1.00 94.69 93 ARG A O 1
ATOM 740 N N . ASP A 1 94 ? -3.245 12.910 1.442 1.00 94.12 94 ASP A N 1
ATOM 741 C CA . ASP A 1 94 ? -2.088 13.803 1.510 1.00 94.12 94 ASP A CA 1
ATOM 742 C C . ASP A 1 94 ? -0.830 13.165 0.913 1.00 94.12 94 ASP A C 1
ATOM 744 O O . ASP A 1 94 ? -0.053 13.832 0.221 1.00 94.12 94 ASP A O 1
ATOM 748 N N . LEU A 1 95 ? -0.643 11.866 1.151 1.00 93.25 95 LEU A N 1
ATOM 749 C CA . LEU A 1 95 ? 0.478 11.110 0.601 1.00 93.25 95 LEU A CA 1
ATOM 750 C C . LEU A 1 95 ? 0.329 10.883 -0.906 1.00 93.25 95 LEU A C 1
ATOM 752 O O . LEU A 1 95 ? 1.284 11.104 -1.649 1.00 93.25 95 LEU A O 1
ATOM 756 N N . LEU A 1 96 ? -0.865 10.515 -1.378 1.00 92.81 96 LEU A N 1
ATOM 757 C CA . LEU A 1 96 ? -1.151 10.361 -2.809 1.00 92.81 96 LEU A CA 1
ATOM 758 C C . LEU A 1 96 ? -0.986 11.683 -3.570 1.00 92.81 96 LEU A C 1
ATOM 760 O O . LEU A 1 96 ? -0.419 11.692 -4.661 1.00 92.81 96 LEU A O 1
ATOM 764 N N . ASN A 1 97 ? -1.400 12.805 -2.976 1.00 92.19 97 ASN A N 1
ATOM 765 C CA . ASN A 1 97 ? -1.146 14.139 -3.519 1.00 92.19 97 ASN A CA 1
ATOM 766 C C . ASN A 1 97 ? 0.354 14.447 -3.597 1.00 92.19 97 ASN A C 1
ATOM 768 O O . ASN A 1 97 ? 0.820 14.943 -4.620 1.00 92.19 97 ASN A O 1
ATOM 772 N N . SER A 1 98 ? 1.121 14.115 -2.552 1.00 89.25 98 SER A N 1
ATOM 773 C CA . SER A 1 98 ? 2.583 14.268 -2.554 1.00 89.25 98 SER A CA 1
ATOM 774 C C . SER A 1 98 ? 3.219 13.493 -3.709 1.00 89.25 98 SER A C 1
ATOM 776 O O . SER A 1 98 ? 4.029 14.043 -4.447 1.00 89.25 98 SER A O 1
ATOM 778 N N . ILE A 1 99 ? 2.796 12.244 -3.923 1.00 89.06 99 ILE A N 1
ATOM 779 C CA . ILE A 1 99 ? 3.291 11.406 -5.022 1.00 89.06 99 ILE A CA 1
ATOM 780 C C . ILE A 1 99 ? 2.880 11.979 -6.384 1.00 89.06 99 ILE A C 1
ATOM 782 O O . ILE A 1 99 ? 3.692 12.004 -7.305 1.00 89.06 99 ILE A O 1
ATOM 786 N N . ALA A 1 100 ? 1.645 12.470 -6.528 1.00 88.81 100 ALA A N 1
ATOM 787 C CA . ALA A 1 100 ? 1.189 13.094 -7.771 1.00 88.81 100 ALA A CA 1
ATOM 788 C C . ALA A 1 100 ? 2.064 14.294 -8.162 1.00 88.81 100 ALA A C 1
ATOM 790 O O . ALA A 1 100 ? 2.392 14.456 -9.339 1.00 88.81 100 ALA A O 1
ATOM 791 N N . LEU A 1 101 ? 2.440 15.111 -7.172 1.00 87.75 101 LEU A N 1
ATOM 792 C CA . LEU A 1 101 ? 3.326 16.260 -7.344 1.00 87.75 101 LEU A CA 1
ATOM 793 C C . LEU A 1 101 ? 4.759 15.826 -7.677 1.00 87.75 101 LEU A C 1
ATOM 795 O O . LEU A 1 101 ? 5.336 16.356 -8.623 1.00 87.75 101 LEU A O 1
ATOM 799 N N . GLU A 1 102 ? 5.307 14.838 -6.958 1.00 84.38 102 GLU A N 1
ATOM 800 C CA . GLU A 1 102 ? 6.642 14.270 -7.217 1.00 84.38 102 GLU A CA 1
ATOM 801 C C . GLU A 1 102 ? 6.768 13.724 -8.650 1.00 84.38 102 GLU A C 1
ATOM 803 O O . GLU A 1 102 ? 7.780 13.941 -9.311 1.00 84.38 102 GLU A O 1
ATOM 808 N N . LEU A 1 103 ? 5.730 13.044 -9.145 1.00 82.38 103 LEU A N 1
ATOM 809 C CA . LEU A 1 103 ? 5.705 12.436 -10.479 1.00 82.38 103 LEU A CA 1
ATOM 810 C C . LEU A 1 103 ? 5.261 13.394 -11.592 1.00 82.38 103 LEU A C 1
ATOM 812 O O . LEU A 1 103 ? 5.197 12.976 -12.747 1.00 82.38 103 LEU A O 1
ATOM 816 N N . GLN A 1 104 ? 4.898 14.638 -11.257 1.00 85.38 104 GLN A N 1
ATOM 817 C CA . GLN A 1 104 ? 4.279 15.593 -12.185 1.00 85.38 104 GLN A CA 1
ATOM 818 C C . GLN A 1 104 ? 3.119 14.959 -12.975 1.00 85.38 104 GLN A C 1
ATOM 820 O O . GLN A 1 104 ? 2.982 15.137 -14.187 1.00 85.38 104 GLN A O 1
ATOM 825 N N . HIS A 1 105 ? 2.297 14.160 -12.287 1.00 80.44 105 HIS A N 1
ATOM 826 C CA . HIS A 1 105 ? 1.305 13.319 -12.944 1.00 80.44 105 HIS A CA 1
ATOM 827 C C . HIS A 1 105 ? 0.266 14.194 -13.671 1.00 80.44 105 HIS A C 1
ATOM 829 O O . HIS A 1 105 ? -0.358 15.047 -13.038 1.00 80.44 105 HIS A O 1
ATOM 835 N N . PRO A 1 106 ? -0.009 13.964 -14.970 1.00 80.50 106 PRO A N 1
ATOM 836 C CA . PRO A 1 106 ? -0.859 14.851 -15.774 1.00 80.50 106 PRO A CA 1
ATOM 837 C C . PRO A 1 106 ? -2.323 14.877 -15.309 1.00 80.50 106 PRO A C 1
ATOM 839 O O . PRO A 1 106 ? -3.091 15.757 -15.688 1.00 80.50 106 PRO A O 1
ATOM 842 N N . ARG A 1 107 ? -2.733 13.883 -14.510 1.00 84.06 107 ARG A N 1
ATOM 843 C CA . ARG A 1 107 ? -4.091 13.740 -13.966 1.00 84.06 107 ARG A CA 1
ATOM 844 C C . ARG A 1 107 ? -4.028 13.310 -12.494 1.00 84.06 107 ARG A C 1
ATOM 846 O O . ARG A 1 107 ? -4.158 12.117 -12.224 1.00 84.06 107 ARG A O 1
ATOM 853 N N . PRO A 1 108 ? -3.791 14.227 -11.541 1.00 85.19 108 PRO A N 1
ATOM 854 C CA . PRO A 1 108 ? -3.648 13.886 -10.121 1.00 85.19 108 PRO A CA 1
ATOM 855 C C . PRO A 1 108 ? -4.916 13.242 -9.544 1.00 85.19 108 PRO A C 1
ATOM 857 O O . PRO A 1 108 ? -4.824 12.272 -8.802 1.00 85.19 108 PRO A O 1
ATOM 860 N N . ALA A 1 109 ? -6.103 13.685 -9.970 1.00 87.19 109 ALA A N 1
ATOM 861 C CA . ALA A 1 109 ? -7.374 13.103 -9.532 1.00 87.19 109 ALA A CA 1
ATOM 862 C C . ALA A 1 109 ? -7.498 11.599 -9.847 1.00 87.19 109 ALA A C 1
ATOM 864 O O . ALA A 1 109 ? -8.010 10.840 -9.032 1.00 87.19 109 ALA A O 1
ATOM 865 N N . GLN A 1 110 ? -6.976 11.146 -10.995 1.00 87.69 110 GLN A N 1
ATOM 866 C CA . GLN A 1 110 ? -6.985 9.719 -11.343 1.00 87.69 110 GLN A CA 1
ATOM 867 C C . GLN A 1 110 ? -6.026 8.902 -10.478 1.00 87.69 110 GLN A C 1
ATOM 869 O O . GLN A 1 110 ? -6.319 7.752 -10.170 1.00 87.69 110 GLN A O 1
ATOM 874 N N . LEU A 1 111 ? -4.895 9.491 -10.075 1.00 87.81 111 LEU A N 1
ATOM 875 C CA . LEU A 1 111 ? -3.963 8.833 -9.165 1.00 87.81 111 LEU A CA 1
ATOM 876 C C . LEU A 1 111 ? -4.584 8.652 -7.778 1.00 87.81 111 LEU A C 1
ATOM 878 O O . LEU A 1 111 ? -4.379 7.615 -7.160 1.00 87.81 111 LEU A O 1
ATOM 882 N N . ILE A 1 112 ? -5.351 9.636 -7.304 1.00 90.56 112 ILE A N 1
ATOM 883 C CA . ILE A 1 112 ? -6.038 9.560 -6.010 1.00 90.56 112 ILE A CA 1
ATOM 884 C C . ILE A 1 112 ? -7.098 8.454 -6.033 1.00 90.56 112 ILE A C 1
ATOM 886 O O . ILE A 1 112 ? -7.132 7.639 -5.116 1.00 90.56 112 ILE A O 1
ATOM 890 N N . GLU A 1 113 ? -7.909 8.378 -7.092 1.00 89.56 113 GLU A N 1
ATOM 891 C CA . GLU A 1 113 ? -8.930 7.330 -7.234 1.00 89.56 113 GLU A CA 1
ATOM 892 C C . GLU A 1 113 ? -8.300 5.933 -7.319 1.00 89.56 113 GLU A C 1
ATOM 894 O O . GLU A 1 113 ? -8.659 5.032 -6.564 1.00 89.56 113 GLU A O 1
ATOM 899 N N . ALA A 1 114 ? -7.279 5.769 -8.168 1.00 88.50 114 ALA A N 1
ATOM 900 C CA . ALA A 1 114 ? -6.526 4.519 -8.248 1.00 88.50 114 ALA A CA 1
ATOM 901 C C . ALA A 1 114 ? -5.845 4.176 -6.910 1.00 88.50 114 ALA A C 1
ATOM 903 O O . ALA A 1 114 ? -5.786 3.014 -6.507 1.00 88.50 114 ALA A O 1
ATOM 904 N N . GLY A 1 115 ? -5.353 5.194 -6.203 1.00 90.88 115 GLY A N 1
ATOM 905 C CA . GLY A 1 115 ? -4.766 5.073 -4.878 1.00 90.88 115 GLY A CA 1
ATOM 906 C C . GLY A 1 115 ? -5.771 4.597 -3.832 1.00 90.88 115 GLY A C 1
ATOM 907 O O . GLY A 1 115 ? -5.408 3.778 -2.995 1.00 90.88 115 GLY A O 1
ATOM 908 N N . ARG A 1 116 ? -7.035 5.030 -3.907 1.00 92.75 116 ARG A N 1
ATOM 909 C CA . ARG A 1 116 ? -8.108 4.565 -3.019 1.00 92.75 116 ARG A CA 1
ATOM 910 C C . ARG A 1 116 ? -8.331 3.062 -3.158 1.00 92.75 116 ARG A C 1
ATOM 912 O O . ARG A 1 116 ? -8.244 2.350 -2.162 1.00 92.75 116 ARG A O 1
ATOM 919 N N . SER A 1 117 ? -8.532 2.575 -4.385 1.00 92.44 117 SER A N 1
ATOM 920 C CA . SER A 1 117 ? -8.694 1.135 -4.638 1.00 92.44 117 SER A CA 1
ATOM 921 C C . SER A 1 117 ? -7.467 0.335 -4.195 1.00 92.44 117 SER A C 1
ATOM 923 O O . SER A 1 117 ? -7.601 -0.721 -3.587 1.00 92.44 117 SER A O 1
ATOM 925 N N . LEU A 1 118 ? -6.263 0.866 -4.427 1.00 92.88 118 LEU A N 1
ATOM 926 C CA . LEU A 1 118 ? -5.024 0.236 -3.977 1.00 92.88 118 LEU A CA 1
ATOM 927 C C . LEU A 1 118 ? -4.946 0.133 -2.445 1.00 92.88 118 LEU A C 1
ATOM 929 O O . LEU A 1 118 ? -4.537 -0.903 -1.928 1.00 92.88 118 LEU A O 1
ATOM 933 N N . LEU A 1 119 ? -5.309 1.185 -1.706 1.00 94.56 119 LEU A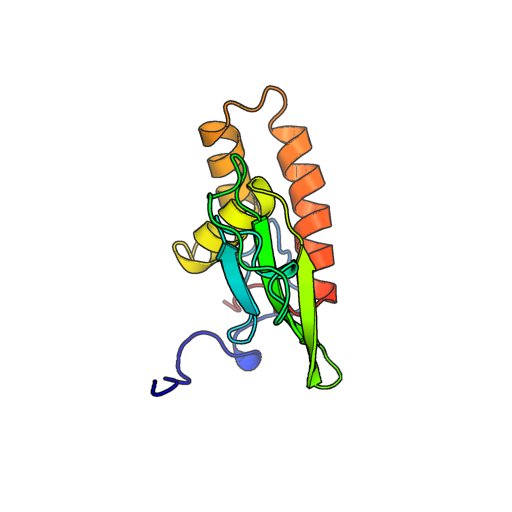 N 1
ATOM 934 C CA . LEU A 1 119 ? -5.313 1.164 -0.240 1.00 94.56 119 LEU A CA 1
ATOM 935 C C . LEU A 1 119 ? -6.275 0.089 0.293 1.00 94.56 119 LEU A C 1
ATOM 937 O O . LEU A 1 119 ? -5.908 -0.659 1.202 1.00 94.56 119 LEU A O 1
ATOM 941 N N . ASP A 1 120 ? -7.456 -0.039 -0.313 1.00 93.06 120 ASP A N 1
ATOM 942 C CA . ASP A 1 120 ? -8.423 -1.088 0.023 1.00 93.06 120 ASP A CA 1
ATOM 943 C C . ASP A 1 120 ? -7.861 -2.494 -0.252 1.00 93.06 120 ASP A C 1
ATOM 945 O O . ASP A 1 120 ? -7.888 -3.353 0.634 1.00 93.06 120 ASP A O 1
ATOM 949 N N . ASP A 1 121 ? -7.240 -2.710 -1.414 1.00 93.00 121 ASP A N 1
ATOM 950 C CA . ASP A 1 121 ? -6.588 -3.981 -1.757 1.00 93.00 121 AS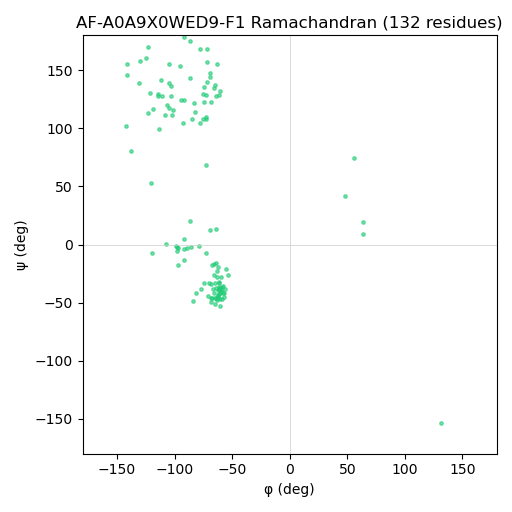P A CA 1
ATOM 951 C C . ASP A 1 121 ? -5.465 -4.350 -0.772 1.00 93.00 121 ASP A C 1
ATOM 953 O O . ASP A 1 121 ? -5.292 -5.518 -0.400 1.00 93.00 121 ASP A O 1
ATOM 957 N N . LEU A 1 122 ? -4.679 -3.364 -0.329 1.00 93.44 122 LEU A N 1
ATOM 958 C CA . LEU A 1 122 ? -3.620 -3.569 0.660 1.00 93.44 122 LEU A CA 1
ATOM 959 C C . LEU A 1 122 ? -4.193 -3.904 2.047 1.00 93.44 122 LEU A C 1
ATOM 961 O O . LEU A 1 122 ? -3.595 -4.705 2.775 1.00 93.44 122 LEU A O 1
ATOM 965 N N . ARG A 1 123 ? -5.355 -3.349 2.414 1.00 93.69 123 ARG A N 1
ATOM 966 C CA . ARG A 1 123 ? -6.065 -3.690 3.657 1.00 93.69 123 ARG A CA 1
ATOM 967 C C . ARG A 1 123 ? -6.603 -5.119 3.640 1.00 93.69 123 ARG A C 1
ATOM 969 O O . ARG A 1 123 ? -6.378 -5.869 4.596 1.00 93.69 123 ARG A O 1
ATOM 976 N N . GLU A 1 124 ? -7.233 -5.538 2.546 1.00 91.88 124 GLU A N 1
ATOM 977 C CA . GLU A 1 124 ? -7.718 -6.919 2.388 1.00 91.88 124 GLU A CA 1
ATOM 978 C C . GLU A 1 124 ? -6.580 -7.939 2.524 1.00 91.88 124 GLU A C 1
ATOM 980 O O . GLU A 1 124 ? -6.722 -8.996 3.144 1.00 91.88 124 GLU A O 1
ATOM 985 N N . ARG A 1 125 ? -5.389 -7.574 2.044 1.00 90.75 125 ARG A N 1
ATOM 986 C CA . ARG A 1 125 ? -4.172 -8.386 2.158 1.00 90.75 125 ARG A CA 1
ATOM 987 C C . ARG A 1 125 ? -3.494 -8.319 3.527 1.00 90.75 125 ARG A C 1
ATOM 989 O O . ARG A 1 125 ? -2.509 -9.018 3.716 1.00 90.75 125 ARG A O 1
ATOM 996 N N . GLN A 1 126 ? -4.001 -7.539 4.485 1.00 90.12 126 GLN A N 1
ATOM 997 C CA . GLN A 1 126 ? -3.379 -7.307 5.803 1.00 90.12 126 GLN A CA 1
ATOM 998 C C . GLN A 1 126 ? -2.019 -6.594 5.741 1.00 90.12 126 GLN A C 1
ATOM 1000 O O . GLN A 1 126 ? -1.237 -6.640 6.692 1.00 90.12 126 GLN A O 1
ATOM 1005 N N . ILE A 1 127 ? -1.737 -5.915 4.628 1.00 92.12 127 ILE A N 1
ATOM 1006 C CA . ILE A 1 127 ? -0.578 -5.027 4.498 1.00 92.12 127 ILE A CA 1
ATOM 1007 C C . ILE A 1 127 ? -0.873 -3.707 5.217 1.00 92.12 127 ILE A C 1
ATOM 1009 O O . ILE A 1 127 ? -0.002 -3.172 5.901 1.00 92.12 127 ILE A O 1
ATOM 1013 N N . LEU A 1 128 ? -2.113 -3.221 5.115 1.00 93.31 128 LEU A N 1
ATOM 1014 C CA . LEU A 1 128 ? -2.646 -2.140 5.942 1.00 93.31 128 LEU A CA 1
ATOM 1015 C C . LEU A 1 128 ? -3.607 -2.712 6.985 1.00 93.31 128 LEU A C 1
ATOM 1017 O O . LEU A 1 128 ? -4.399 -3.605 6.685 1.00 93.31 128 LEU A O 1
ATOM 1021 N N . LEU A 1 129 ? -3.538 -2.196 8.211 1.00 91.81 129 LEU A N 1
ATOM 1022 C CA . LEU A 1 129 ? -4.394 -2.633 9.318 1.00 91.81 129 LEU A CA 1
ATOM 1023 C C . LEU A 1 129 ? -5.678 -1.806 9.449 1.00 91.81 129 LEU A C 1
ATOM 1025 O O . LEU A 1 129 ? -6.580 -2.215 10.172 1.00 91.81 129 LEU A O 1
ATOM 1029 N N . GLY A 1 130 ? -5.758 -0.659 8.772 1.00 92.31 130 GLY A N 1
ATOM 1030 C CA . GLY A 1 130 ? -6.819 0.328 8.955 1.00 92.31 130 GLY A CA 1
ATOM 1031 C C . GLY A 1 130 ? -6.246 1.732 9.118 1.00 92.31 130 GLY A C 1
ATOM 1032 O O . GLY A 1 130 ? -5.133 1.999 8.661 1.00 92.31 130 GLY A O 1
ATOM 1033 N N . THR A 1 131 ? -6.974 2.614 9.798 1.00 93.62 131 THR A N 1
ATOM 1034 C CA . THR A 1 131 ? -6.493 3.958 10.151 1.00 93.62 131 THR A CA 1
ATOM 1035 C C . THR A 1 131 ? -6.118 4.050 11.620 1.00 93.62 131 THR A C 1
ATOM 1037 O O . THR A 1 131 ? -6.650 3.317 12.443 1.00 93.62 131 THR A O 1
ATOM 1040 N N . ARG A 1 132 ? -5.242 4.974 12.003 1.00 89.88 132 ARG A N 1
ATOM 1041 C CA . ARG A 1 132 ? -4.920 5.206 13.414 1.00 89.88 132 ARG A CA 1
ATOM 1042 C C . ARG A 1 132 ? -6.176 5.655 14.172 1.00 89.88 132 ARG A C 1
ATOM 1044 O O . ARG A 1 132 ? -6.842 6.590 13.729 1.00 89.88 132 ARG A O 1
ATOM 1051 N N . ARG A 1 133 ? -6.495 5.000 15.2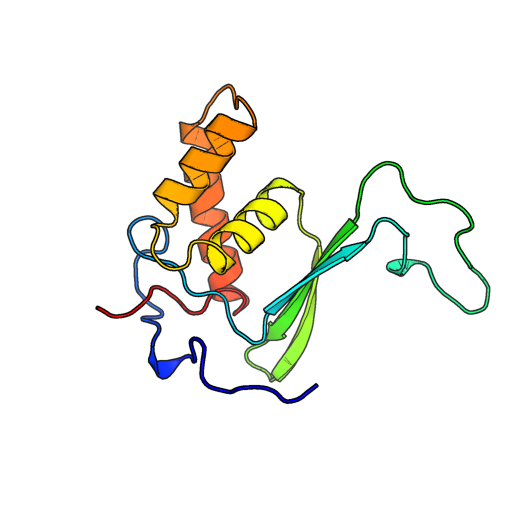95 1.00 82.81 133 ARG A N 1
ATOM 1052 C CA . ARG A 1 133 ? -7.561 5.456 16.205 1.00 82.81 133 ARG A CA 1
ATOM 1053 C C . ARG A 1 133 ? -7.151 6.789 16.837 1.00 82.81 133 ARG A C 1
AT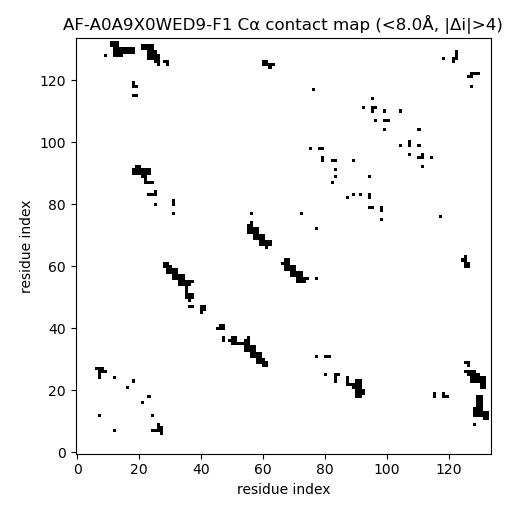OM 1055 O O . ARG A 1 133 ? -5.988 6.940 17.216 1.00 82.81 133 ARG A O 1
ATOM 1062 N N . GLN A 1 134 ? -8.081 7.742 16.876 1.00 63.44 134 GLN A N 1
ATOM 1063 C CA . GLN A 1 134 ? -7.915 9.009 17.595 1.00 63.44 134 GLN A CA 1
ATOM 1064 C C . GLN A 1 134 ? -8.155 8.824 19.091 1.00 63.44 134 GLN A C 1
ATOM 1066 O O . GLN A 1 134 ? -8.975 7.946 19.445 1.00 63.44 134 GLN A O 1
#

Foldseek 3Di:
DDDPPPADDLVQADLPAQQAAFQWAFHPQKDKDKAQQPPVPDDPPDDDPDGDPDIWIWIWGQAPVRDTDIDTDDPLVSQLLVCSVVVRHDGLNVSLLVSCVVVVPPCSVVSSVVSSVVSVVCSNRSRISHGGDD

Solvent-accessible surface area (backbone atoms only — not comparable to full-atom values): 7722 Å² total; per-residue (Å²): 136,85,83,76,87,78,69,62,54,76,89,50,32,33,65,83,44,52,48,44,82,28,28,38,34,62,26,78,61,38,46,83,44,76,34,46,49,71,67,94,59,62,50,101,91,32,81,84,89,62,67,50,97,65,65,51,34,37,36,40,29,43,38,98,84,73,42,84,45,79,42,82,49,53,72,67,59,50,51,49,57,49,46,42,66,76,42,68,79,46,29,38,48,60,52,45,51,50,49,28,61,77,65,64,45,97,54,48,71,58,53,46,54,55,46,47,56,49,52,51,56,33,34,78,51,44,37,25,49,20,7,55,60,131